Protein AF-A0A1I2E6D9-F1 (afdb_monomer_lite)

Organism: NCBI:txid1003

Structure (mmCIF, N/CA/C/O backbone):
data_AF-A0A1I2E6D9-F1
#
_entry.id   AF-A0A1I2E6D9-F1
#
loop_
_atom_site.group_PDB
_atom_site.id
_atom_site.type_symbol
_atom_site.label_atom_id
_atom_site.label_alt_id
_atom_site.label_comp_id
_atom_site.label_asym_id
_atom_site.label_entity_id
_atom_site.label_seq_id
_atom_site.pdbx_PDB_ins_code
_atom_site.Cartn_x
_atom_site.Cartn_y
_atom_site.Cartn_z
_atom_site.occupancy
_atom_site.B_iso_or_equiv
_atom_site.auth_seq_id
_atom_site.auth_comp_id
_atom_site.auth_asym_id
_atom_site.auth_atom_id
_atom_site.pdbx_PDB_model_num
ATOM 1 N N . MET A 1 1 ? 0.183 -3.765 12.987 1.00 77.88 1 MET A N 1
ATOM 2 C CA . MET A 1 1 ? 0.428 -4.604 11.789 1.00 77.88 1 MET A CA 1
ATOM 3 C C . MET A 1 1 ? -0.917 -4.837 11.138 1.00 77.88 1 MET A C 1
ATOM 5 O O . MET A 1 1 ? -1.826 -5.203 11.867 1.00 77.88 1 MET A O 1
ATOM 9 N N . PHE A 1 2 ? -1.053 -4.600 9.833 1.00 91.75 2 PHE A N 1
ATOM 10 C CA . PHE A 1 2 ? -2.354 -4.719 9.168 1.00 91.75 2 PHE A CA 1
ATOM 11 C C . PHE A 1 2 ? -2.741 -6.175 8.870 1.00 91.75 2 PHE A C 1
ATOM 13 O O . PHE A 1 2 ? -1.887 -7.054 8.674 1.00 91.75 2 PHE A O 1
ATOM 20 N N . SER A 1 3 ? -4.040 -6.409 8.794 1.00 94.06 3 SER A N 1
ATOM 21 C CA . SER A 1 3 ? -4.709 -7.636 8.374 1.00 94.06 3 SER A CA 1
ATOM 22 C C . SER A 1 3 ? -5.414 -7.421 7.037 1.00 94.06 3 SER A C 1
ATOM 24 O O . SER A 1 3 ? -5.684 -6.294 6.634 1.00 94.06 3 SER A O 1
ATOM 26 N N . ILE A 1 4 ? -5.664 -8.513 6.312 1.00 95.75 4 ILE A N 1
ATOM 27 C CA . ILE A 1 4 ? -6.471 -8.454 5.086 1.00 95.75 4 ILE A CA 1
ATOM 28 C C . ILE A 1 4 ? -7.901 -8.070 5.484 1.00 95.75 4 ILE A C 1
ATOM 30 O O . ILE A 1 4 ? -8.425 -8.621 6.450 1.00 95.75 4 ILE A O 1
ATOM 34 N N . GLY A 1 5 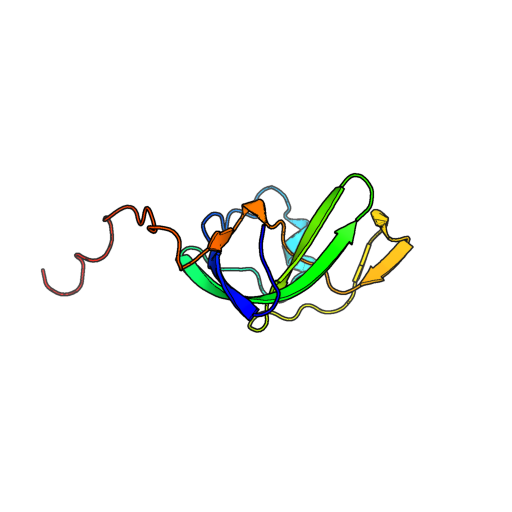? -8.496 -7.129 4.755 1.00 95.56 5 GLY A N 1
ATOM 35 C CA . GLY A 1 5 ? -9.800 -6.535 5.050 1.00 95.56 5 GLY A CA 1
ATOM 36 C C . GLY A 1 5 ? -9.753 -5.303 5.961 1.00 95.56 5 GLY A C 1
ATOM 37 O O . GLY A 1 5 ? -10.775 -4.634 6.108 1.00 95.56 5 GLY A O 1
ATOM 38 N N . ASP A 1 6 ? -8.597 -4.960 6.544 1.00 95.62 6 ASP A N 1
ATOM 39 C CA . ASP A 1 6 ? -8.482 -3.749 7.360 1.00 95.62 6 ASP A CA 1
ATOM 40 C C . ASP A 1 6 ? -8.712 -2.498 6.509 1.00 95.62 6 ASP A C 1
ATOM 42 O O . ASP A 1 6 ? -8.178 -2.373 5.402 1.00 95.62 6 ASP A O 1
ATOM 46 N N . LYS A 1 7 ? -9.458 -1.540 7.070 1.00 96.19 7 LYS A N 1
ATOM 47 C CA . LYS A 1 7 ? -9.561 -0.187 6.525 1.00 96.19 7 LYS A CA 1
ATOM 48 C C . LYS A 1 7 ? -8.426 0.670 7.056 1.00 96.19 7 LYS A C 1
ATOM 50 O O . LYS A 1 7 ? -8.229 0.781 8.268 1.00 96.19 7 LYS A O 1
ATOM 55 N N . VAL A 1 8 ? -7.707 1.302 6.142 1.00 95.56 8 VAL A N 1
ATOM 56 C CA . VAL A 1 8 ? -6.561 2.152 6.443 1.00 95.56 8 VAL A CA 1
ATOM 57 C C . VAL A 1 8 ? -6.704 3.504 5.765 1.00 95.56 8 VAL A C 1
ATOM 59 O O . VAL A 1 8 ? -7.285 3.602 4.691 1.00 95.56 8 VAL A O 1
ATOM 62 N N . VAL A 1 9 ? -6.164 4.549 6.379 1.00 95.88 9 VAL A N 1
ATOM 63 C CA . VAL A 1 9 ? -6.061 5.885 5.787 1.00 95.88 9 VAL A CA 1
ATOM 64 C C . VAL A 1 9 ? -4.625 6.128 5.339 1.00 95.88 9 VAL A C 1
ATOM 66 O O . VAL A 1 9 ? -3.687 5.782 6.059 1.00 95.88 9 VAL A O 1
ATOM 69 N N . CYS A 1 10 ? -4.431 6.694 4.148 1.00 95.88 10 CYS A N 1
ATOM 70 C CA . CYS A 1 10 ? -3.105 7.125 3.713 1.00 95.88 10 CYS A CA 1
ATOM 71 C C . CYS A 1 10 ? -2.691 8.388 4.483 1.00 95.88 10 CYS A C 1
ATOM 73 O O . CYS A 1 10 ? -3.378 9.406 4.432 1.00 95.88 10 CYS A O 1
ATOM 75 N N . VAL A 1 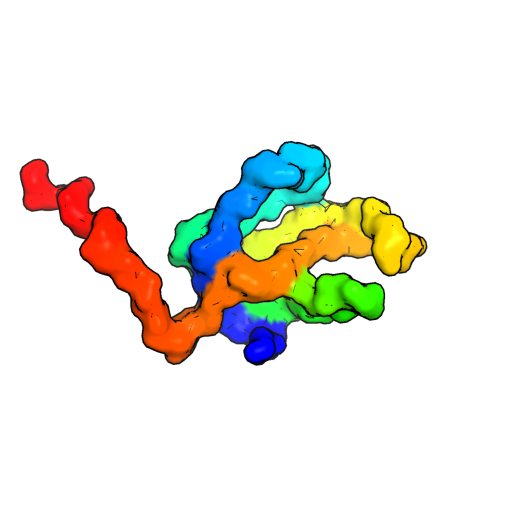11 ? -1.571 8.312 5.198 1.00 95.50 11 VAL A N 1
ATOM 76 C CA . VAL A 1 11 ? -1.021 9.407 6.018 1.00 95.50 11 VAL A CA 1
ATOM 77 C C . VAL A 1 11 ? 0.240 10.025 5.414 1.00 95.50 11 VAL A C 1
ATOM 79 O O . VAL A 1 11 ? 0.698 11.060 5.880 1.00 95.50 11 VAL A O 1
ATOM 82 N N . ASP A 1 12 ? 0.800 9.398 4.377 1.00 93.94 12 ASP A N 1
ATOM 83 C CA . ASP A 1 12 ? 1.957 9.895 3.633 1.00 93.94 12 ASP A CA 1
ATOM 84 C C . ASP A 1 12 ? 1.835 9.510 2.150 1.00 93.94 12 ASP A C 1
ATOM 86 O O . ASP A 1 12 ? 2.110 8.369 1.751 1.00 93.94 12 ASP A O 1
ATOM 90 N N . ALA A 1 13 ? 1.446 10.498 1.344 1.00 92.62 13 ALA A N 1
ATOM 91 C CA . ALA A 1 13 ? 1.323 10.400 -0.107 1.00 92.62 13 ALA A CA 1
ATOM 92 C C . ALA A 1 13 ? 2.481 11.087 -0.859 1.00 92.62 13 ALA A C 1
ATOM 94 O O . ALA A 1 13 ? 2.344 11.385 -2.046 1.00 92.62 13 ALA A O 1
ATOM 95 N N . ASP A 1 14 ? 3.617 11.353 -0.203 1.00 91.31 14 ASP A N 1
ATOM 96 C CA . ASP A 1 14 ? 4.788 11.905 -0.884 1.00 91.31 14 ASP A CA 1
ATOM 97 C C . ASP A 1 14 ? 5.606 10.792 -1.564 1.00 91.31 14 ASP A C 1
ATOM 99 O O . ASP A 1 14 ? 6.296 9.982 -0.929 1.00 91.31 14 ASP A O 1
ATOM 103 N N . PHE A 1 15 ? 5.523 10.762 -2.895 1.00 87.44 15 PHE A N 1
ATOM 104 C CA . PHE A 1 15 ? 6.280 9.864 -3.770 1.00 87.44 15 PHE A CA 1
ATOM 105 C C . PHE A 1 15 ? 7.357 10.596 -4.589 1.00 87.44 15 PHE A C 1
ATOM 107 O O . PHE A 1 15 ? 7.980 9.984 -5.457 1.00 87.44 15 PHE A O 1
ATOM 114 N N . SER A 1 16 ? 7.611 11.881 -4.314 1.00 85.62 16 SER A N 1
ATOM 115 C CA . SER A 1 16 ? 8.510 12.742 -5.100 1.00 85.62 16 SER A CA 1
ATOM 116 C C . SER A 1 16 ? 9.950 12.226 -5.175 1.00 85.62 16 SER A C 1
ATOM 118 O O . SER A 1 16 ? 10.616 12.389 -6.195 1.00 85.62 16 SER A O 1
ATOM 120 N N . MET A 1 17 ? 10.416 11.527 -4.134 1.00 81.69 17 MET A N 1
ATOM 121 C CA . MET A 1 17 ? 11.750 10.912 -4.097 1.00 81.69 17 MET A CA 1
ATOM 122 C C . MET A 1 17 ? 11.926 9.733 -5.067 1.00 81.69 17 MET A C 1
ATOM 124 O O . MET A 1 17 ? 13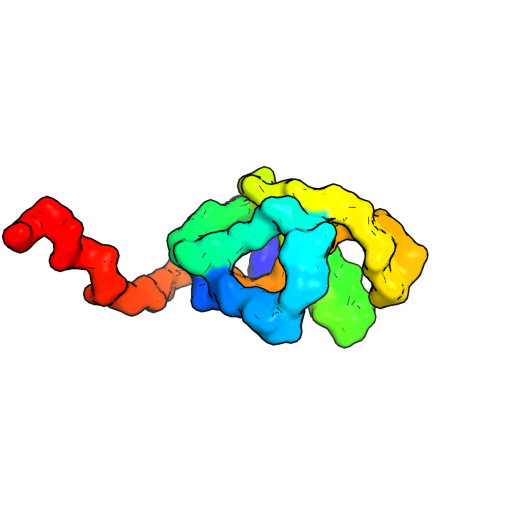.040 9.233 -5.226 1.00 81.69 17 MET A O 1
ATOM 128 N N . TYR A 1 18 ? 10.853 9.272 -5.711 1.00 80.50 18 TYR A N 1
ATOM 129 C CA . TYR A 1 18 ? 10.879 8.119 -6.604 1.00 80.50 18 TYR A CA 1
ATOM 130 C C . TYR A 1 18 ? 10.159 8.424 -7.930 1.00 80.50 18 TYR A C 1
ATOM 132 O O . TYR A 1 18 ? 9.118 7.827 -8.219 1.00 80.50 18 TYR A O 1
ATOM 140 N N . PRO A 1 19 ? 10.694 9.332 -8.764 1.00 76.81 19 PRO A N 1
ATOM 141 C CA . PRO A 1 19 ? 10.049 9.753 -10.012 1.00 76.81 19 PRO A CA 1
ATOM 142 C C . PRO A 1 19 ? 9.730 8.585 -10.958 1.00 76.81 19 PRO A C 1
ATOM 144 O O . PRO A 1 19 ? 8.685 8.575 -11.602 1.00 76.81 19 PRO A O 1
ATOM 147 N N . GLN A 1 20 ? 10.563 7.543 -10.966 1.00 78.94 20 GLN A N 1
ATOM 148 C CA . GLN A 1 20 ? 10.354 6.313 -11.731 1.00 78.94 20 GLN A CA 1
ATOM 149 C C . GLN A 1 20 ? 9.108 5.511 -11.312 1.00 78.94 20 GLN A C 1
ATOM 151 O O . GLN A 1 20 ? 8.647 4.661 -12.069 1.00 78.94 20 GLN A O 1
ATOM 156 N N . LEU A 1 21 ? 8.537 5.751 -10.121 1.00 76.38 21 LEU A N 1
ATOM 157 C CA . LEU A 1 21 ? 7.278 5.105 -9.730 1.00 76.38 21 LEU A CA 1
ATOM 158 C C . LEU A 1 21 ? 6.123 5.553 -10.622 1.00 76.38 21 LEU A C 1
ATOM 160 O O . LEU A 1 21 ? 5.227 4.752 -10.853 1.00 76.38 21 LEU A O 1
ATOM 164 N N . LEU A 1 22 ? 6.155 6.776 -11.160 1.00 72.56 22 LEU A N 1
ATOM 165 C CA . LEU A 1 22 ? 5.095 7.294 -12.032 1.00 72.56 22 LEU A CA 1
ATOM 166 C C . LEU A 1 22 ? 5.005 6.544 -13.370 1.00 72.56 22 LEU A C 1
ATOM 168 O O . LEU A 1 22 ? 3.962 6.557 -14.011 1.00 72.56 22 LEU A O 1
ATOM 172 N N . GLU A 1 23 ? 6.076 5.866 -13.783 1.00 78.06 23 GLU A N 1
ATOM 173 C CA . GLU A 1 23 ? 6.087 5.034 -14.994 1.00 78.06 23 GLU A CA 1
ATOM 174 C C . GLU A 1 23 ? 5.541 3.621 -14.739 1.00 78.06 23 GLU A C 1
ATOM 176 O O . GLU A 1 23 ? 5.151 2.911 -15.664 1.00 78.06 23 GLU A O 1
ATOM 181 N N . VAL A 1 24 ? 5.535 3.201 -13.472 1.00 80.31 24 VAL A N 1
ATOM 182 C CA . VAL A 1 24 ? 5.236 1.833 -13.033 1.00 80.31 24 VAL A CA 1
ATOM 183 C C . VAL A 1 24 ? 3.838 1.726 -12.432 1.00 80.31 24 VAL A C 1
ATOM 185 O O . VAL A 1 24 ? 3.128 0.747 -12.661 1.00 80.31 24 VAL A O 1
ATOM 188 N N . TYR A 1 25 ? 3.451 2.723 -11.644 1.00 84.56 25 TYR A N 1
ATOM 189 C CA . TYR A 1 25 ? 2.162 2.787 -10.980 1.00 84.56 25 TYR A CA 1
ATOM 190 C C . TYR A 1 25 ? 1.174 3.508 -11.886 1.00 84.56 25 TYR A C 1
ATOM 192 O O . TYR A 1 25 ? 1.391 4.648 -12.284 1.00 84.56 25 TYR A O 1
ATOM 200 N N . ARG A 1 26 ? 0.056 2.844 -12.180 1.00 85.75 26 ARG A N 1
ATOM 201 C CA . ARG A 1 26 ? -1.089 3.480 -12.832 1.00 85.75 26 ARG A CA 1
ATOM 202 C C . ARG A 1 26 ? -1.765 4.458 -11.878 1.00 85.75 26 ARG A C 1
ATOM 204 O O . ARG A 1 26 ? -2.234 5.505 -12.312 1.00 85.75 26 ARG A O 1
ATOM 211 N N . GLU A 1 27 ? -1.820 4.102 -10.600 1.00 91.31 27 GLU A N 1
ATOM 212 C CA . GLU A 1 27 ? -2.442 4.915 -9.566 1.00 91.31 27 GLU A CA 1
ATOM 213 C C . GLU A 1 27 ? -1.651 4.834 -8.256 1.00 91.31 27 GLU A C 1
ATOM 215 O O . GLU A 1 27 ? -1.116 3.784 -7.880 1.00 91.31 27 GLU A O 1
ATOM 220 N N . LEU A 1 28 ? -1.565 5.980 -7.579 1.00 93.19 28 LEU A N 1
ATOM 221 C CA . LEU A 1 28 ? -0.921 6.142 -6.283 1.00 93.19 28 LEU A CA 1
ATOM 222 C C . LEU A 1 28 ? -1.975 6.497 -5.219 1.00 93.19 28 LEU A C 1
ATOM 224 O O . LEU A 1 28 ? -2.927 7.219 -5.526 1.00 93.19 28 LEU A O 1
ATOM 228 N N . PRO A 1 29 ? -1.803 6.031 -3.969 1.00 95.12 29 PRO A N 1
ATOM 229 C CA . PRO A 1 29 ? -2.636 6.426 -2.846 1.00 95.12 29 PRO A CA 1
ATOM 230 C C . PRO A 1 29 ? -2.636 7.941 -2.665 1.00 95.12 29 PRO A C 1
ATOM 232 O O . PRO A 1 29 ? -1.593 8.589 -2.766 1.00 95.12 29 PRO A O 1
ATOM 235 N N . LYS A 1 30 ? -3.807 8.492 -2.362 1.00 94.88 30 LYS A N 1
ATOM 236 C CA . LYS A 1 30 ? -4.005 9.913 -2.088 1.00 94.88 30 LYS A CA 1
ATOM 237 C C . LYS A 1 30 ? -4.049 10.140 -0.589 1.00 94.88 30 LYS A C 1
ATOM 239 O O . LYS A 1 30 ? -4.615 9.331 0.149 1.00 94.88 30 LYS A O 1
ATOM 244 N N . LEU A 1 31 ? -3.473 11.256 -0.153 1.00 95.44 31 LEU A N 1
ATOM 245 C CA . LEU A 1 31 ? -3.449 11.642 1.252 1.00 95.44 31 LEU A CA 1
ATOM 246 C C . LEU A 1 31 ? -4.877 11.705 1.816 1.00 95.44 31 LEU A C 1
ATOM 248 O O . LEU A 1 31 ? -5.793 12.173 1.143 1.00 95.44 31 LEU A O 1
ATOM 252 N N . HIS A 1 32 ? -5.058 11.202 3.036 1.00 93.50 32 HIS A N 1
ATOM 253 C CA . HIS A 1 32 ? -6.326 11.152 3.778 1.00 93.50 32 HIS A CA 1
ATOM 254 C C . HIS A 1 32 ? -7.446 10.313 3.147 1.00 93.50 32 HIS A C 1
ATOM 256 O O . HIS A 1 32 ? -8.540 10.225 3.705 1.00 93.50 32 HIS A O 1
ATOM 262 N N . GLN A 1 33 ? -7.185 9.629 2.032 1.00 95.75 33 GLN A N 1
ATOM 263 C CA . GLN A 1 33 ? -8.142 8.695 1.461 1.00 95.75 33 GLN A CA 1
ATOM 264 C C . GLN A 1 33 ? -8.087 7.343 2.186 1.00 95.75 33 GLN A C 1
ATOM 266 O O . GLN A 1 33 ? -7.029 6.889 2.636 1.00 95.75 33 GLN A O 1
ATOM 271 N N . VAL A 1 34 ? -9.260 6.717 2.312 1.00 95.69 34 VAL A N 1
ATOM 272 C CA . VAL A 1 34 ? -9.431 5.402 2.933 1.00 95.69 34 VAL A CA 1
ATOM 273 C C . VAL A 1 34 ? -9.311 4.307 1.881 1.00 95.69 34 VAL A C 1
ATOM 275 O O . VAL A 1 34 ? -9.883 4.415 0.798 1.00 95.69 34 VAL A O 1
ATOM 278 N N . TYR A 1 35 ? -8.608 3.245 2.251 1.00 97.38 35 TYR A N 1
ATOM 279 C CA . TYR A 1 35 ? -8.345 2.068 1.439 1.00 97.38 35 TYR A CA 1
ATOM 280 C C . TYR A 1 35 ? -8.563 0.789 2.242 1.00 97.38 35 TYR A C 1
ATOM 282 O O . TYR A 1 35 ? -8.558 0.810 3.476 1.00 97.38 35 TYR A O 1
ATOM 290 N N . THR A 1 36 ? -8.703 -0.332 1.543 1.00 97.38 36 THR A N 1
ATOM 291 C CA . THR A 1 36 ? -8.903 -1.657 2.133 1.00 97.38 36 THR A CA 1
ATOM 292 C C . THR A 1 36 ? -7.726 -2.562 1.787 1.00 97.38 36 THR A C 1
ATOM 294 O O . THR A 1 36 ? -7.327 -2.669 0.629 1.00 97.38 36 THR A O 1
ATOM 297 N N . ILE A 1 37 ? -7.133 -3.221 2.786 1.00 97.25 37 ILE A N 1
ATOM 298 C CA . ILE A 1 37 ? -5.987 -4.112 2.568 1.00 97.25 37 ILE A CA 1
ATOM 299 C C . ILE A 1 37 ? -6.450 -5.395 1.868 1.00 97.25 37 ILE A C 1
ATOM 301 O O . ILE A 1 37 ? -7.054 -6.265 2.492 1.00 97.25 37 ILE A O 1
ATOM 305 N N . ARG A 1 38 ? -6.089 -5.559 0.593 1.00 97.44 38 ARG A N 1
ATOM 306 C CA . ARG A 1 38 ? -6.383 -6.758 -0.209 1.00 97.44 38 ARG A CA 1
ATOM 307 C C . ARG A 1 38 ? -5.398 -7.892 0.058 1.00 97.44 38 ARG A C 1
ATOM 309 O O . ARG A 1 38 ? -5.777 -9.055 0.157 1.00 97.44 38 ARG A O 1
ATOM 316 N N . ALA A 1 39 ? -4.109 -7.566 0.146 1.00 95.62 39 ALA A N 1
ATOM 317 C CA . ALA A 1 39 ? -3.054 -8.557 0.337 1.00 95.62 39 ALA A CA 1
ATOM 318 C C . ALA A 1 39 ? -1.813 -7.963 1.004 1.00 95.62 39 ALA A C 1
ATOM 320 O O . ALA A 1 39 ? -1.579 -6.753 0.990 1.00 95.62 39 ALA A O 1
ATOM 321 N N . LYS A 1 40 ? -0.981 -8.852 1.550 1.00 93.38 40 LYS A N 1
ATOM 322 C CA . LYS A 1 40 ? 0.330 -8.525 2.111 1.00 93.38 40 LYS A CA 1
ATOM 323 C C . LYS A 1 40 ? 1.405 -9.290 1.357 1.00 93.38 40 LYS A C 1
ATOM 325 O O . LYS A 1 40 ? 1.319 -10.507 1.227 1.00 93.38 40 LYS A O 1
ATOM 330 N N . GLN A 1 41 ? 2.425 -8.581 0.901 1.00 89.88 41 GLN A N 1
ATOM 331 C CA . GLN A 1 41 ? 3.587 -9.157 0.236 1.00 89.88 41 GLN A CA 1
ATOM 332 C C . GLN A 1 41 ? 4.794 -9.006 1.157 1.00 89.88 41 GLN A C 1
ATOM 334 O O . GLN A 1 41 ? 5.213 -7.888 1.452 1.00 89.88 41 GLN A O 1
ATOM 339 N N . PHE A 1 42 ? 5.353 -10.117 1.631 1.00 86.50 42 PHE A N 1
ATOM 340 C CA . PHE A 1 42 ? 6.583 -10.086 2.415 1.00 86.50 42 PHE A CA 1
ATOM 341 C C . PHE A 1 42 ? 7.790 -10.175 1.485 1.00 86.50 42 PHE A C 1
ATOM 343 O O . PHE A 1 42 ? 7.877 -11.090 0.669 1.00 86.50 42 PHE A O 1
ATOM 350 N N . ILE A 1 43 ? 8.724 -9.237 1.623 1.00 81.75 43 ILE A N 1
ATOM 351 C CA . ILE A 1 43 ? 9.995 -9.260 0.905 1.00 81.75 43 ILE A CA 1
ATOM 352 C C . ILE A 1 43 ? 11.094 -9.437 1.945 1.00 81.75 43 ILE A C 1
ATOM 354 O O . ILE A 1 43 ? 11.302 -8.584 2.812 1.00 81.75 43 ILE A O 1
ATOM 358 N N . GLN A 1 44 ? 11.797 -10.566 1.868 1.00 79.00 44 GLN A N 1
ATOM 359 C CA . GLN A 1 44 ? 12.854 -10.911 2.812 1.00 79.00 44 GLN A CA 1
ATOM 360 C C . GLN A 1 44 ? 13.909 -9.795 2.871 1.00 79.00 44 GLN A C 1
ATOM 362 O O . GLN A 1 44 ? 14.445 -9.393 1.845 1.00 79.00 44 GLN A O 1
ATOM 367 N N . GLY A 1 45 ? 14.175 -9.267 4.070 1.00 82.25 45 GLY A N 1
ATOM 368 C CA . GLY A 1 45 ? 15.126 -8.165 4.281 1.00 82.25 45 GLY A CA 1
ATOM 369 C C . GLY A 1 45 ? 14.597 -6.757 3.975 1.00 82.25 45 GLY A C 1
ATOM 370 O O . GLY A 1 45 ? 15.281 -5.787 4.278 1.00 82.25 45 GLY A O 1
ATOM 371 N N . HIS A 1 46 ? 13.379 -6.622 3.437 1.00 78.56 46 HIS A N 1
ATOM 372 C CA . HIS A 1 46 ? 12.794 -5.331 3.037 1.00 78.56 46 HIS A CA 1
ATOM 373 C C . HIS A 1 46 ? 11.436 -5.028 3.692 1.00 78.56 46 HIS A C 1
ATOM 375 O O . HIS A 1 46 ? 10.825 -4.001 3.400 1.00 78.56 46 HIS A O 1
ATOM 381 N N . GLY A 1 47 ? 10.964 -5.901 4.585 1.00 83.12 47 GLY A N 1
ATOM 382 C CA . GLY A 1 47 ? 9.689 -5.744 5.284 1.00 83.12 47 GLY A CA 1
ATOM 383 C C . GLY A 1 47 ? 8.494 -6.231 4.463 1.00 83.12 47 GLY A C 1
ATOM 384 O O . GLY A 1 47 ? 8.635 -7.040 3.545 1.00 83.12 47 GLY A O 1
ATOM 385 N N . TYR A 1 48 ? 7.295 -5.765 4.822 1.00 87.81 48 TYR A N 1
ATOM 386 C CA . TYR A 1 48 ? 6.069 -6.102 4.100 1.00 87.81 48 TYR A CA 1
ATOM 387 C C . TYR A 1 48 ? 5.510 -4.898 3.348 1.00 87.81 48 TYR A C 1
ATOM 389 O O . TYR A 1 48 ? 5.578 -3.757 3.807 1.00 87.81 48 TYR A O 1
ATOM 397 N N . ARG A 1 49 ? 4.935 -5.186 2.185 1.00 91.38 49 ARG A N 1
ATOM 398 C CA . ARG A 1 49 ? 4.163 -4.260 1.366 1.00 91.38 49 ARG A CA 1
ATOM 399 C C . ARG A 1 49 ? 2.698 -4.654 1.399 1.00 91.38 49 ARG A C 1
ATOM 401 O O . ARG A 1 49 ? 2.369 -5.817 1.649 1.00 91.38 49 ARG A O 1
ATOM 408 N N . VAL A 1 50 ? 1.833 -3.692 1.127 1.00 95.31 50 VAL A N 1
ATOM 409 C CA . VAL A 1 50 ? 0.389 -3.899 1.060 1.00 95.31 50 VAL A CA 1
ATOM 410 C C . VAL A 1 50 ? -0.132 -3.637 -0.342 1.00 95.31 50 VAL A C 1
ATOM 412 O O . VAL A 1 50 ? 0.337 -2.727 -1.027 1.00 95.31 50 VAL A O 1
ATOM 415 N N . LEU A 1 51 ? -1.094 -4.455 -0.755 1.00 96.31 51 LEU A N 1
ATOM 416 C CA . LEU A 1 51 ? -1.937 -4.206 -1.918 1.00 96.31 51 LEU A CA 1
ATOM 417 C C . LEU A 1 51 ? -3.301 -3.732 -1.428 1.00 96.31 51 LEU A C 1
ATOM 419 O O . LEU A 1 51 ? -3.784 -4.220 -0.402 1.00 96.31 51 LEU A O 1
ATOM 423 N N . LEU A 1 52 ? -3.904 -2.806 -2.162 1.00 97.44 52 LEU A N 1
ATOM 424 C CA . LEU A 1 52 ? -5.181 -2.189 -1.816 1.00 97.44 52 LEU A CA 1
ATOM 425 C C . LEU A 1 52 ? -6.277 -2.739 -2.737 1.00 97.44 52 LEU A C 1
ATOM 427 O O . LEU A 1 52 ? -5.979 -3.160 -3.852 1.00 97.44 52 LEU A O 1
ATOM 431 N N . GLU A 1 53 ? -7.524 -2.786 -2.277 1.00 97.50 53 GLU A N 1
ATOM 432 C CA . GLU A 1 53 ? -8.649 -3.191 -3.135 1.00 97.50 53 GLU A CA 1
ATOM 433 C C . GLU A 1 53 ? -8.962 -2.125 -4.186 1.00 97.50 53 GLU A C 1
ATOM 435 O O . GLU A 1 53 ? -9.308 -2.446 -5.319 1.00 97.50 53 GLU A O 1
ATOM 440 N N . GLU A 1 54 ? -8.807 -0.856 -3.817 1.00 96.81 54 GLU A N 1
ATOM 441 C CA . GLU A 1 54 ? -9.176 0.288 -4.644 1.00 96.81 54 GLU A CA 1
ATOM 442 C C . GLU A 1 54 ? -8.090 0.661 -5.662 1.00 96.81 54 GLU A C 1
ATOM 444 O O . GLU A 1 54 ? -8.357 1.439 -6.573 1.00 96.81 54 GLU A O 1
ATOM 449 N N . ILE A 1 55 ? -6.873 0.123 -5.516 1.00 95.75 55 ILE A N 1
ATOM 450 C CA . ILE A 1 55 ? -5.746 0.392 -6.414 1.00 95.75 55 ILE A CA 1
ATOM 451 C C . ILE A 1 55 ? -5.137 -0.928 -6.877 1.00 95.75 55 ILE A C 1
ATOM 453 O O . ILE A 1 55 ? -4.557 -1.670 -6.083 1.00 95.75 55 ILE A O 1
ATOM 457 N N . GLU A 1 56 ? -5.197 -1.161 -8.187 1.00 94.06 56 GLU A N 1
ATOM 458 C CA . GLU A 1 56 ? -4.544 -2.289 -8.846 1.00 94.06 56 GLU A CA 1
ATOM 459 C C . GLU A 1 56 ? -3.533 -1.800 -9.883 1.00 94.06 56 GLU A C 1
ATOM 461 O O . GLU A 1 56 ? -3.869 -1.076 -10.826 1.00 94.06 56 GLU A O 1
ATOM 466 N N . ASN A 1 57 ? -2.279 -2.217 -9.712 1.00 91.81 57 ASN A N 1
ATOM 467 C CA . ASN A 1 57 ? -1.190 -1.866 -10.618 1.00 91.81 57 ASN A CA 1
ATOM 468 C C . ASN A 1 57 ? -0.752 -3.075 -11.458 1.00 91.81 57 ASN A C 1
ATOM 470 O O . ASN A 1 57 ? -0.739 -4.206 -10.968 1.00 91.81 57 ASN A O 1
ATOM 474 N N . PRO A 1 58 ? -0.363 -2.874 -12.731 1.00 91.94 58 PRO A N 1
ATOM 475 C CA . PRO A 1 58 ? 0.105 -3.973 -13.562 1.00 91.94 58 PRO A CA 1
ATOM 476 C C . PRO A 1 58 ? 1.377 -4.608 -12.966 1.00 91.94 58 PRO A C 1
ATOM 478 O O . PRO A 1 58 ? 2.232 -3.893 -12.435 1.00 91.94 58 PRO A O 1
ATOM 481 N N . PRO A 1 59 ? 1.560 -5.937 -13.079 1.00 92.31 59 PRO A N 1
ATOM 482 C CA . PRO A 1 59 ? 2.781 -6.582 -12.625 1.00 92.31 59 PRO A CA 1
ATOM 483 C C . PRO A 1 59 ? 4.017 -6.046 -13.347 1.00 92.31 59 PRO A C 1
ATOM 485 O O . PRO A 1 59 ? 4.105 -6.089 -14.577 1.00 92.31 59 PRO A O 1
ATOM 488 N N . VAL A 1 60 ? 5.013 -5.627 -12.574 1.00 90.06 60 VAL A N 1
ATOM 489 C CA . VAL A 1 60 ? 6.317 -5.197 -13.085 1.00 90.06 60 VAL A CA 1
ATOM 490 C C . VAL A 1 60 ? 7.416 -6.097 -12.556 1.00 90.06 60 VAL A C 1
ATOM 492 O O . VAL A 1 60 ? 7.262 -6.766 -11.534 1.00 90.06 60 VAL A O 1
ATOM 495 N N . TYR A 1 61 ? 8.534 -6.146 -13.274 1.00 89.38 61 TYR A N 1
ATOM 496 C CA . TYR A 1 61 ? 9.686 -6.898 -12.808 1.00 89.38 61 TYR A CA 1
ATOM 497 C C . TYR A 1 61 ? 10.317 -6.182 -11.609 1.00 89.38 61 TYR A C 1
ATOM 499 O O . TYR A 1 61 ? 10.744 -5.035 -11.723 1.00 89.38 61 TYR A O 1
ATOM 507 N N . ILE A 1 62 ? 10.369 -6.858 -10.461 1.00 82.62 62 ILE A N 1
ATOM 508 C CA . ILE A 1 62 ? 10.985 -6.340 -9.238 1.00 82.62 62 ILE A CA 1
ATOM 509 C C . ILE A 1 62 ? 12.200 -7.203 -8.911 1.00 82.62 62 ILE A C 1
ATOM 511 O O . ILE A 1 62 ? 12.077 -8.384 -8.581 1.00 82.62 62 ILE A O 1
ATOM 515 N N . ASP A 1 63 ? 13.380 -6.585 -8.944 1.00 83.50 63 ASP A N 1
ATOM 516 C CA . ASP A 1 63 ? 14.653 -7.281 -8.745 1.00 83.50 63 ASP A CA 1
ATOM 517 C C . ASP A 1 63 ? 14.763 -7.994 -7.394 1.00 83.50 63 ASP A C 1
ATOM 519 O O . ASP A 1 63 ? 15.363 -9.064 -7.314 1.00 83.50 63 ASP A O 1
ATOM 523 N N . LEU A 1 64 ? 14.142 -7.434 -6.350 1.00 81.81 64 LEU A N 1
ATOM 524 C CA . LEU A 1 64 ? 14.140 -7.995 -4.995 1.00 81.81 64 LEU A CA 1
ATOM 525 C C . LEU A 1 64 ? 13.461 -9.364 -4.903 1.00 81.81 64 LEU A C 1
ATOM 527 O O . LEU A 1 64 ? 13.823 -10.164 -4.049 1.00 81.81 64 LEU A O 1
ATOM 531 N N . VAL A 1 65 ? 12.482 -9.636 -5.769 1.00 83.06 65 VAL A N 1
ATOM 532 C CA . VAL A 1 65 ? 11.754 -10.916 -5.799 1.00 83.06 65 VAL A CA 1
ATOM 533 C C . VAL A 1 65 ? 12.060 -11.732 -7.056 1.00 83.06 65 VAL A C 1
ATOM 535 O O . VAL A 1 65 ? 11.456 -12.780 -7.259 1.00 83.06 65 VAL A O 1
ATOM 538 N N . LYS A 1 66 ? 12.988 -11.256 -7.903 1.00 87.50 66 LYS A N 1
ATOM 539 C CA . LYS A 1 66 ? 13.417 -11.892 -9.163 1.00 87.50 66 LYS A CA 1
ATOM 540 C C . LYS A 1 66 ? 12.247 -12.367 -10.035 1.00 87.50 66 LYS A C 1
ATOM 542 O O . LYS A 1 66 ? 12.290 -13.442 -10.628 1.00 87.50 66 LYS A O 1
ATOM 547 N N . GLY A 1 67 ? 11.197 -11.548 -10.126 1.00 89.12 67 GLY A N 1
ATOM 548 C CA . GLY A 1 67 ? 9.968 -11.901 -10.832 1.00 89.12 67 GLY A CA 1
ATOM 549 C C . GLY A 1 67 ? 9.055 -10.712 -11.111 1.00 89.12 67 GLY A C 1
ATOM 550 O O . GLY A 1 67 ? 9.285 -9.602 -10.624 1.00 89.12 67 GLY A O 1
ATOM 551 N N . LYS A 1 68 ? 8.013 -10.957 -11.916 1.00 92.31 68 LYS A N 1
ATOM 552 C CA . LYS A 1 68 ? 6.941 -9.986 -12.158 1.00 92.31 68 LYS A CA 1
ATOM 553 C C . LYS A 1 68 ? 5.882 -10.103 -11.074 1.00 92.31 68 LYS A C 1
ATOM 555 O O . LYS A 1 68 ? 5.253 -11.150 -10.949 1.00 92.31 68 LYS A O 1
ATOM 560 N N . VAL A 1 69 ? 5.675 -9.029 -10.326 1.00 91.12 69 VAL A N 1
ATOM 561 C CA . VAL A 1 69 ? 4.638 -8.942 -9.294 1.00 91.12 69 VAL A CA 1
ATOM 562 C C . VAL A 1 69 ? 3.988 -7.570 -9.347 1.00 91.12 69 VAL A C 1
ATOM 564 O O . VAL A 1 69 ? 4.607 -6.600 -9.786 1.00 91.12 69 VAL A O 1
ATOM 567 N N . GLU A 1 70 ? 2.739 -7.483 -8.903 1.00 93.31 70 GLU A N 1
ATOM 568 C CA . GLU A 1 70 ? 2.115 -6.187 -8.663 1.00 93.31 70 GLU A CA 1
ATOM 569 C C . GLU A 1 70 ? 2.921 -5.420 -7.605 1.00 93.31 70 GLU A C 1
ATOM 571 O O . GLU A 1 70 ? 3.225 -5.983 -6.542 1.00 93.31 70 GLU A O 1
ATOM 576 N N . PRO A 1 71 ? 3.299 -4.163 -7.884 1.00 90.50 71 PRO A N 1
ATOM 577 C CA . PRO A 1 71 ? 4.076 -3.378 -6.950 1.00 90.50 71 PRO A CA 1
ATOM 578 C C . PRO A 1 71 ? 3.173 -2.886 -5.806 1.00 90.50 71 PRO A C 1
ATOM 580 O O . PRO A 1 71 ? 2.218 -2.144 -6.014 1.00 90.50 71 PRO A O 1
ATOM 583 N N . GLY A 1 72 ? 3.469 -3.336 -4.584 1.00 92.38 72 GLY A N 1
ATOM 584 C CA . GLY A 1 72 ? 2.763 -2.902 -3.380 1.00 92.38 72 GLY A CA 1
ATOM 585 C C . GLY A 1 72 ? 3.363 -1.674 -2.700 1.00 92.38 72 GLY A C 1
ATOM 586 O O . GLY A 1 72 ? 4.529 -1.322 -2.894 1.00 92.38 72 GLY A O 1
ATOM 587 N N . PHE A 1 73 ? 2.576 -1.076 -1.813 1.00 93.00 73 PHE A N 1
ATOM 588 C CA . PHE A 1 73 ? 2.937 0.125 -1.066 1.00 93.00 73 PHE A CA 1
ATOM 589 C C . PHE A 1 73 ? 3.597 -0.210 0.271 1.00 93.00 73 PHE A C 1
ATOM 591 O O . PHE A 1 73 ? 3.298 -1.232 0.891 1.00 93.00 73 PHE A O 1
ATOM 598 N N . ASN A 1 74 ? 4.491 0.661 0.744 1.00 91.00 74 ASN A N 1
ATOM 599 C CA . ASN A 1 74 ? 5.055 0.523 2.084 1.00 91.00 74 ASN A CA 1
ATOM 600 C C . ASN A 1 74 ? 3.954 0.753 3.130 1.00 91.00 74 ASN A C 1
ATOM 602 O O . ASN A 1 74 ? 3.274 1.777 3.102 1.00 91.00 74 ASN A O 1
ATOM 606 N N . ALA A 1 75 ? 3.799 -0.186 4.063 1.00 92.06 75 ALA A N 1
ATOM 607 C CA . ALA A 1 75 ? 2.778 -0.114 5.100 1.00 92.06 75 ALA A CA 1
ATOM 608 C C . ALA A 1 75 ? 2.922 1.107 6.025 1.00 92.06 75 ALA A C 1
ATOM 610 O O . ALA A 1 75 ? 1.929 1.547 6.589 1.00 92.06 75 ALA A O 1
ATOM 611 N N . SER A 1 76 ? 4.122 1.689 6.150 1.00 91.50 76 SER A N 1
ATOM 612 C CA . SER A 1 76 ? 4.346 2.900 6.955 1.00 91.50 76 SER A CA 1
ATOM 613 C C . SER A 1 76 ? 3.608 4.141 6.441 1.00 91.50 76 SER A C 1
ATOM 615 O O . SER A 1 76 ? 3.506 5.119 7.170 1.00 91.50 76 SER A O 1
ATOM 617 N N . ARG A 1 77 ? 3.107 4.116 5.198 1.00 92.81 77 ARG A N 1
ATOM 618 C CA . ARG A 1 77 ? 2.342 5.215 4.584 1.00 92.81 77 ARG A CA 1
ATOM 619 C C . ARG A 1 77 ? 0.872 5.238 4.992 1.00 92.81 77 ARG A C 1
ATOM 621 O O . ARG A 1 77 ? 0.128 6.113 4.551 1.00 92.81 77 ARG A O 1
ATOM 628 N N . PHE A 1 78 ? 0.445 4.268 5.795 1.00 94.81 78 PHE A N 1
ATOM 629 C CA . PHE A 1 78 ? -0.943 4.095 6.186 1.00 94.81 78 PHE A CA 1
ATOM 630 C C . PHE A 1 78 ? -1.083 4.005 7.705 1.00 94.81 78 PHE A C 1
ATOM 632 O O . PHE A 1 78 ? -0.172 3.558 8.402 1.00 94.81 78 PHE A O 1
ATOM 639 N N . ALA A 1 79 ? -2.255 4.383 8.205 1.00 94.31 79 ALA A N 1
ATOM 640 C CA . ALA A 1 79 ? -2.684 4.167 9.584 1.00 94.31 79 ALA A CA 1
ATOM 641 C C . ALA A 1 79 ? -4.021 3.414 9.599 1.00 94.31 79 ALA A C 1
ATOM 643 O O . ALA A 1 79 ? -4.806 3.547 8.659 1.00 94.31 79 ALA A O 1
ATOM 644 N N . LEU A 1 80 ? -4.296 2.619 10.639 1.00 93.44 80 LEU A N 1
ATOM 645 C CA . LEU A 1 80 ? -5.604 1.971 10.777 1.00 93.44 80 LEU A CA 1
ATOM 646 C C . LEU A 1 80 ? -6.684 3.032 10.970 1.00 93.44 80 LEU A C 1
ATOM 648 O O . LEU A 1 80 ? -6.520 3.949 11.767 1.00 93.44 80 LEU A O 1
ATOM 652 N N . LEU A 1 81 ? -7.817 2.876 10.287 1.00 84.44 81 LEU A N 1
ATOM 653 C CA . LEU A 1 81 ? -8.943 3.797 10.447 1.00 84.44 81 LEU A CA 1
ATOM 654 C C . LEU A 1 81 ? -9.567 3.712 11.853 1.00 84.44 81 LEU A C 1
ATOM 656 O O . LEU A 1 81 ? -10.172 4.669 12.322 1.00 84.44 81 LEU A O 1
ATOM 660 N N . SER A 1 82 ? -9.425 2.563 12.519 1.00 77.88 82 SER A N 1
ATOM 661 C CA . SER A 1 82 ? -9.8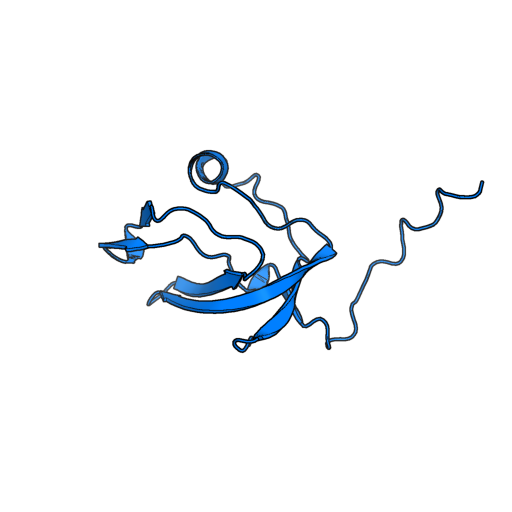63 2.353 13.902 1.00 77.88 82 SER A CA 1
ATOM 662 C C . SER A 1 82 ? -8.940 2.985 14.945 1.00 77.88 82 SER A C 1
ATOM 664 O O . SER A 1 82 ? -9.335 3.078 16.107 1.00 77.88 82 SER A O 1
ATOM 666 N N . ASP A 1 83 ? -7.721 3.382 14.568 1.00 65.19 83 ASP A N 1
ATOM 667 C CA . ASP A 1 83 ? -6.875 4.165 15.464 1.00 65.19 83 ASP A CA 1
ATO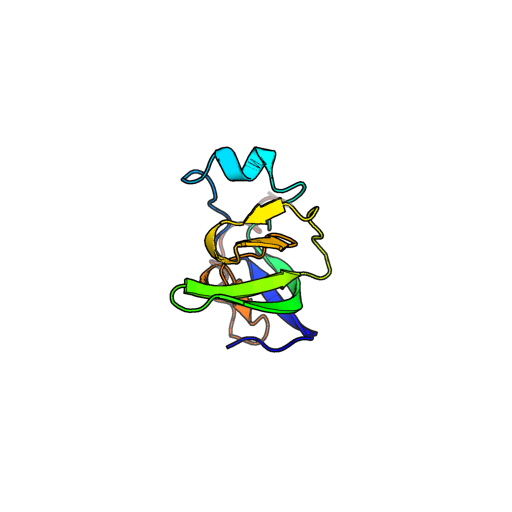M 668 C C . ASP A 1 83 ? -7.462 5.579 15.555 1.00 65.19 83 ASP A C 1
ATOM 670 O O . ASP A 1 83 ? -7.988 6.073 14.556 1.00 65.19 83 ASP A O 1
ATOM 674 N N . PRO A 1 84 ? -7.409 6.253 16.722 1.00 55.47 84 PRO A N 1
ATOM 675 C CA . PRO A 1 84 ? -7.826 7.644 16.828 1.00 55.47 84 PRO A CA 1
ATOM 676 C C . PRO A 1 84 ? -7.009 8.458 15.828 1.00 55.47 84 PRO A C 1
ATOM 678 O O . PRO A 1 84 ? -5.826 8.737 16.042 1.00 55.47 84 PRO A O 1
ATOM 681 N N . ILE A 1 85 ? -7.640 8.766 14.697 1.00 52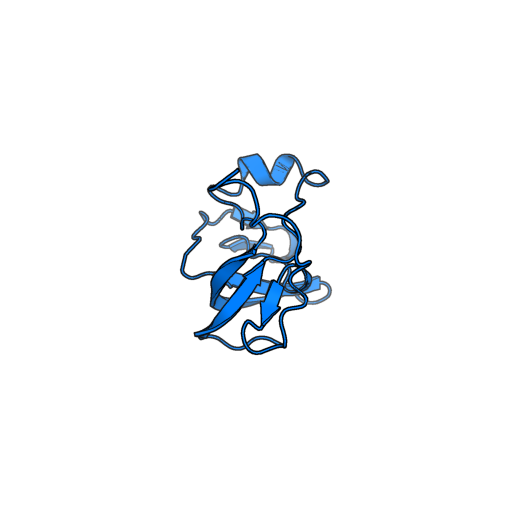.88 85 ILE A N 1
ATOM 682 C CA . ILE A 1 85 ? -7.004 9.437 13.582 1.00 52.88 85 ILE A CA 1
ATOM 683 C C . ILE A 1 85 ? -6.579 10.797 14.126 1.00 52.88 85 ILE A C 1
ATOM 685 O O . ILE A 1 85 ? -7.423 11.628 14.463 1.00 52.88 85 ILE A O 1
ATOM 689 N N . LYS A 1 86 ? -5.270 11.040 14.235 1.00 46.41 86 LYS A N 1
ATOM 690 C CA . LYS A 1 86 ? -4.753 12.405 14.353 1.00 46.41 86 LYS A CA 1
ATOM 691 C C . LYS A 1 86 ? -4.942 13.076 12.993 1.00 46.41 86 LYS A C 1
ATOM 693 O O . LYS A 1 86 ? -3.977 13.304 12.276 1.00 46.41 86 LYS A O 1
ATOM 698 N N . VAL A 1 87 ? -6.195 13.316 12.609 1.00 46.78 87 VAL A N 1
ATOM 699 C CA . VAL A 1 87 ? -6.509 14.249 11.532 1.00 46.78 87 VAL A CA 1
ATOM 700 C C . VAL A 1 87 ? -6.091 15.605 12.082 1.00 46.78 87 VAL A C 1
ATOM 702 O O . VAL A 1 87 ? -6.629 16.044 13.100 1.00 46.78 87 VAL A O 1
ATOM 705 N N . GLY A 1 88 ? -5.078 16.226 11.481 1.00 41.59 88 GLY A N 1
ATOM 706 C CA . GLY A 1 88 ? -4.835 17.647 11.695 1.00 41.59 88 GLY A CA 1
ATOM 707 C C . GLY A 1 88 ? -6.119 18.376 11.320 1.00 41.59 88 GLY A C 1
ATOM 708 O O . GLY A 1 88 ? -6.588 18.244 10.196 1.00 41.59 88 GLY A O 1
ATOM 709 N N . ALA A 1 89 ? -6.738 19.036 12.293 1.00 40.19 89 ALA A N 1
ATOM 710 C CA . ALA A 1 89 ? -8.045 19.674 12.187 1.00 40.19 89 ALA A CA 1
ATOM 711 C C . ALA A 1 89 ? -7.999 20.995 11.394 1.00 40.19 89 ALA A C 1
ATOM 713 O O . ALA A 1 89 ? -8.589 21.986 11.807 1.00 40.19 89 ALA A O 1
ATOM 714 N N . GLU A 1 90 ? -7.293 21.021 10.271 1.00 48.12 90 GLU A N 1
ATOM 715 C CA . GLU A 1 90 ? -7.189 22.184 9.395 1.00 48.12 90 GLU A CA 1
ATOM 716 C C . GLU A 1 90 ? -7.604 21.726 7.988 1.00 48.12 90 GLU A C 1
ATOM 718 O O . GLU A 1 90 ? -7.180 20.662 7.556 1.00 48.12 90 GLU A O 1
ATOM 723 N N . GLU A 1 91 ? -8.458 22.503 7.308 1.00 47.94 91 GLU A N 1
ATOM 724 C CA . GLU A 1 91 ? -9.048 22.264 5.965 1.00 47.94 91 GLU A CA 1
ATOM 725 C C . GLU A 1 91 ? -10.465 21.642 5.878 1.00 47.94 91 GLU A C 1
ATOM 727 O O . GLU A 1 91 ? -10.773 20.884 4.960 1.00 47.94 91 GLU A O 1
ATOM 732 N N . LEU A 1 92 ? -11.399 22.041 6.756 1.00 42.59 92 LEU A N 1
ATOM 733 C CA . LEU A 1 92 ? -12.850 21.963 6.458 1.00 42.59 92 LEU A CA 1
ATOM 734 C C . LEU A 1 92 ? -13.585 23.322 6.518 1.00 42.59 92 LEU A C 1
ATOM 736 O O . LEU A 1 92 ? -14.811 23.358 6.449 1.00 42.59 92 LEU A O 1
ATOM 740 N N . GLU A 1 93 ? -12.862 24.444 6.580 1.00 43.81 93 GLU A N 1
ATOM 741 C CA . GLU A 1 93 ? -13.431 25.804 6.638 1.00 43.81 93 GLU A CA 1
ATOM 742 C C . GLU A 1 93 ? -13.284 26.594 5.317 1.00 43.81 93 GLU A C 1
ATOM 744 O O . GLU A 1 93 ? -12.892 27.748 5.322 1.00 43.81 93 GLU A O 1
ATOM 749 N N . GLU A 1 94 ? -13.626 26.025 4.157 1.00 45.69 94 GLU A N 1
ATOM 750 C CA . GLU A 1 94 ? -13.819 26.834 2.928 1.00 45.69 94 GLU A CA 1
ATOM 751 C C . GLU A 1 94 ? -15.019 26.354 2.093 1.00 45.69 94 GLU A C 1
ATOM 753 O O . GLU A 1 94 ? -14.921 26.105 0.895 1.00 45.69 94 GLU A O 1
ATOM 758 N N . VAL A 1 95 ? -16.194 26.195 2.718 1.00 49.03 95 VAL A N 1
ATOM 759 C CA . VAL A 1 95 ? -17.459 26.035 1.959 1.00 49.03 95 VAL A CA 1
ATOM 760 C C . VAL A 1 95 ? -18.547 27.039 2.376 1.00 49.03 95 VAL A C 1
ATOM 762 O O . VAL A 1 95 ? -19.537 27.182 1.665 1.00 49.03 95 VAL A O 1
ATOM 765 N N . TYR A 1 96 ? -18.370 27.814 3.454 1.00 42.53 96 TYR A N 1
ATOM 766 C CA . TYR A 1 96 ? -19.371 28.804 3.888 1.00 42.53 96 TYR A CA 1
ATOM 767 C C . TYR A 1 96 ? -18.766 30.057 4.551 1.00 42.53 96 TYR A C 1
ATOM 769 O O . TYR A 1 96 ? -19.184 30.422 5.650 1.00 42.53 96 TYR A O 1
ATOM 777 N N . ALA A 1 97 ? -17.801 30.716 3.902 1.00 40.09 97 ALA A N 1
ATOM 778 C CA . ALA A 1 97 ? -17.378 32.075 4.265 1.00 40.09 97 ALA A CA 1
ATOM 779 C C . ALA A 1 97 ? -17.734 33.067 3.151 1.00 40.09 97 ALA A C 1
ATOM 781 O O . ALA A 1 97 ? -17.500 32.724 1.969 1.00 40.09 97 ALA A O 1
#

Radius of gyration: 15.08 Å; chains: 1; bounding box: 34×44×32 Å

Foldseek 3Di:
DDDQFFKKFFQDQDPVVPPVVVVFFPDGHDHRDIWGFHDWDQQVPPGIFTDTPVGWTFFDQDVSVRDTDTDGHDPVRIDGPPPPDPPVPPPPPPPPD

Secondary structure (DSSP, 8-state):
---TT-EEEES----TT-TTHHHH-S--PPTT-EEEEEEEEEETTTEEEEEESS-----EEEGGGTEEEPPPEEGGGEEETTS-----S-S--SS--

Sequence (97 aa):
MFSIGDKVVCVDADFSMYPQLLEVYRELPKLHQVYTIRAKQFIQGHGYRVLLEEIENPPVYIDLVKGKVEPGFNASRFALLSDPIKVGAEELEEVYA

pLDDT: mean 83.29, std 16.71, range [40.09, 97.5]